Protein AF-A0A7S0N7V3-F1 (afdb_monomer)

Sequence (162 aa):
MQAIARANVAKPAMKAVSLSSRTPSASRFGKVGAKAIAPRSVRMAQTIVAEGTCMQFVKGVDEEVVPEVKLTRSRTGSTGTATFIFKNPAVFDATGEFGEITGLYLVDEEGELSTVDVQAKFLNGKPDRIEARYVMKSTYEWERFMRYMERYAEDNGLGFQS

Solvent-accessible surface area (backbone atoms only — not comparable to full-atom values): 10690 Å² total; per-residue (Å²): 137,90,88,86,83,84,88,88,82,83,91,86,86,88,84,90,89,81,91,84,88,83,88,84,86,90,81,85,89,83,93,77,86,81,84,78,81,71,79,79,75,74,77,70,81,68,77,76,73,59,96,54,61,45,42,22,47,34,94,95,45,76,53,85,60,80,54,52,76,47,81,46,65,44,94,84,64,56,36,37,38,41,36,38,39,27,69,66,42,67,62,72,81,35,49,87,80,71,46,73,80,68,27,45,37,39,38,42,90,92,46,76,51,75,31,64,54,59,45,81,41,65,57,96,89,36,87,42,32,38,40,35,47,43,78,29,73,43,68,66,52,45,54,55,49,49,56,50,51,52,53,38,28,61,78,68,65,67,60,83,84,128

Organism: NCBI:txid1411642

Secondary structure (DSSP, 8-state):
--------------------------------------------------SS-EEESBTTB---SPPEEEEEE-TTSS-EEEEEEEES-THHHHTTTT-----EEEEETTEEEEE--EEEEEETTEEEEEEEEEEE-SHHHHHHHHHHHHHHHHHTT-SPP-

Nearest PDB structures (foldseek):
  3zpn-assembly2_D  TM=9.381E-01  e=1.630E-13  Thermosynechococcus vestitus
  7nhp-assembly1_2  TM=9.004E-01  e=2.312E-13  Thermosynechococcus vestitus BP-1
  2kvo-assembly1_A  TM=8.453E-01  e=3.690E-11  Synechocystis sp. PCC 6803
  4u43-assembly1_B  TM=3.631E-01  e=1.690E+00  Homo sapiens
  3k8h-assembly1_A  TM=2.499E-01  e=5.748E+00  Treponema pallidum

Structure (mmCIF, N/CA/C/O backbone):
data_AF-A0A7S0N7V3-F1
#
_entry.id   AF-A0A7S0N7V3-F1
#
loop_
_atom_site.group_PDB
_atom_site.id
_atom_site.type_symbol
_atom_site.label_atom_id
_atom_site.label_alt_id
_atom_site.label_comp_id
_atom_site.label_asym_id
_atom_site.label_entity_id
_atom_site.label_seq_id
_atom_site.pdbx_PDB_ins_code
_atom_site.Cartn_x
_atom_site.Cartn_y
_atom_site.Cartn_z
_atom_site.occupancy
_atom_site.B_iso_or_equiv
_atom_site.auth_seq_id
_atom_site.auth_comp_id
_atom_site.auth_asym_id
_atom_site.auth_atom_id
_atom_site.pdbx_PDB_model_num
ATOM 1 N N . MET A 1 1 ? 40.703 -43.157 -21.838 1.00 49.19 1 MET A N 1
ATOM 2 C CA . MET A 1 1 ? 39.958 -44.369 -22.238 1.00 49.19 1 MET A CA 1
ATOM 3 C C . MET A 1 1 ? 38.771 -43.922 -23.073 1.00 49.19 1 MET A C 1
ATOM 5 O O . MET A 1 1 ? 38.023 -43.066 -22.625 1.00 49.19 1 MET A O 1
ATOM 9 N N . GLN A 1 2 ? 38.713 -44.389 -24.320 1.00 41.59 2 GLN A N 1
ATOM 10 C CA . GLN A 1 2 ? 37.708 -44.047 -25.331 1.00 41.59 2 GLN A CA 1
ATOM 11 C C . GLN A 1 2 ? 36.375 -44.758 -25.058 1.00 41.59 2 GLN A C 1
ATOM 13 O O . GLN A 1 2 ? 36.387 -45.920 -24.666 1.00 41.59 2 GLN A O 1
ATOM 18 N N . ALA A 1 3 ? 35.254 -44.116 -25.393 1.00 46.72 3 ALA A N 1
ATOM 19 C CA . ALA A 1 3 ? 34.059 -44.810 -25.868 1.00 46.72 3 ALA A CA 1
ATOM 20 C C . ALA A 1 3 ? 33.319 -43.915 -26.875 1.00 46.72 3 ALA A C 1
ATOM 22 O O . ALA A 1 3 ? 32.875 -42.815 -26.557 1.00 46.72 3 ALA A O 1
ATOM 23 N N . ILE A 1 4 ? 33.264 -44.403 -28.112 1.00 47.00 4 ILE A N 1
ATOM 24 C CA . ILE A 1 4 ? 32.660 -43.812 -29.305 1.00 47.00 4 ILE A CA 1
ATOM 25 C C . ILE A 1 4 ? 31.460 -44.706 -29.650 1.00 47.00 4 ILE A C 1
ATOM 27 O O . ILE A 1 4 ? 31.638 -45.916 -29.771 1.00 47.00 4 ILE A O 1
ATOM 31 N N . ALA A 1 5 ? 30.268 -44.145 -29.859 1.00 50.19 5 ALA A N 1
ATOM 32 C CA . ALA A 1 5 ? 29.133 -44.828 -30.497 1.00 50.19 5 ALA A CA 1
ATOM 33 C C . ALA A 1 5 ? 28.327 -43.773 -31.281 1.00 50.19 5 ALA A C 1
ATOM 35 O O . ALA A 1 5 ? 27.733 -42.882 -30.689 1.00 50.19 5 ALA A O 1
ATOM 36 N N . ARG A 1 6 ? 28.598 -43.587 -32.579 1.00 45.84 6 ARG A N 1
ATOM 37 C CA . ARG A 1 6 ? 27.999 -44.242 -33.766 1.00 45.8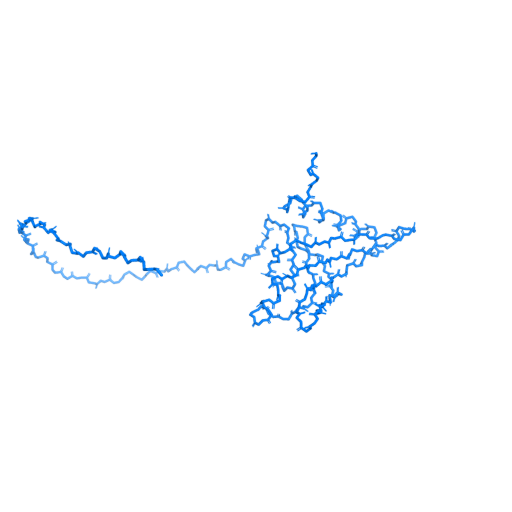4 6 ARG A CA 1
ATOM 38 C C . ARG A 1 6 ? 26.516 -43.910 -34.031 1.00 45.84 6 ARG A C 1
ATOM 40 O O . ARG A 1 6 ? 25.612 -44.502 -33.464 1.00 45.84 6 ARG A O 1
ATOM 47 N N . ALA A 1 7 ? 26.376 -42.958 -34.959 1.00 44.22 7 ALA A N 1
ATOM 48 C CA . ALA A 1 7 ? 25.401 -42.740 -36.035 1.00 44.22 7 ALA A CA 1
ATOM 49 C C . ALA A 1 7 ? 24.225 -43.716 -36.244 1.00 44.22 7 ALA A C 1
ATOM 51 O O . ALA A 1 7 ? 24.400 -44.931 -36.240 1.00 44.22 7 ALA A O 1
ATOM 52 N N . ASN A 1 8 ? 23.090 -43.145 -36.673 1.00 49.31 8 ASN A N 1
ATOM 53 C CA . ASN A 1 8 ? 22.146 -43.806 -37.574 1.00 49.31 8 ASN A CA 1
ATOM 54 C C . ASN A 1 8 ? 21.628 -42.815 -38.638 1.00 49.31 8 ASN A C 1
ATOM 56 O O . ASN A 1 8 ? 21.283 -41.678 -38.320 1.00 49.31 8 ASN A O 1
ATOM 60 N N . VAL A 1 9 ? 21.617 -43.245 -39.904 1.00 47.59 9 VAL A N 1
ATOM 61 C CA . VAL A 1 9 ? 21.290 -42.473 -41.119 1.00 47.59 9 VAL A CA 1
ATOM 62 C C . VAL A 1 9 ? 20.303 -43.267 -41.995 1.00 47.59 9 VAL A C 1
ATOM 64 O O . VAL A 1 9 ? 20.500 -44.461 -42.175 1.00 47.59 9 VAL A O 1
ATOM 67 N N . ALA A 1 10 ? 19.344 -42.531 -42.596 1.00 40.97 10 ALA A N 1
ATOM 68 C CA . ALA A 1 10 ? 18.543 -42.779 -43.827 1.00 40.97 10 ALA A CA 1
ATOM 69 C C . ALA A 1 10 ? 17.433 -43.870 -43.808 1.00 40.97 10 ALA A C 1
ATOM 71 O O . ALA A 1 10 ? 17.710 -45.022 -43.515 1.00 40.97 10 ALA A O 1
ATOM 72 N N . LYS A 1 11 ? 16.131 -43.523 -43.985 1.00 36.53 11 LYS A N 1
ATOM 73 C CA . LYS A 1 11 ? 15.308 -43.236 -45.219 1.00 36.53 11 LYS A CA 1
ATOM 74 C C . LYS A 1 11 ? 14.898 -44.510 -46.009 1.00 36.53 11 LYS A C 1
ATOM 76 O O . LYS A 1 11 ? 15.637 -45.480 -45.947 1.00 36.53 11 LYS A O 1
ATOM 81 N N . PRO A 1 12 ? 13.912 -44.479 -46.942 1.00 57.56 12 PRO A N 1
ATOM 82 C CA . PRO A 1 12 ? 12.592 -43.808 -47.017 1.00 57.56 12 PRO A CA 1
ATOM 83 C C . PRO A 1 12 ? 11.475 -44.775 -47.537 1.00 57.56 12 PRO A C 1
ATOM 85 O O . PRO A 1 12 ? 11.778 -45.900 -47.908 1.00 57.56 12 PRO A O 1
ATOM 88 N N . ALA A 1 13 ? 10.210 -44.337 -47.682 1.00 49.03 13 ALA A N 1
ATOM 89 C CA . ALA A 1 13 ? 9.321 -44.809 -48.769 1.00 49.03 13 ALA A CA 1
ATOM 90 C C . ALA A 1 13 ? 8.042 -43.964 -48.904 1.00 49.03 13 ALA A C 1
ATOM 92 O O . ALA A 1 13 ? 7.273 -43.797 -47.963 1.00 49.03 13 ALA A O 1
ATOM 93 N N . MET A 1 14 ? 7.824 -43.474 -50.123 1.00 41.94 14 MET A N 1
ATOM 94 C CA . MET A 1 14 ? 6.601 -42.846 -50.618 1.00 41.94 14 MET A CA 1
ATOM 95 C C . MET A 1 14 ? 5.652 -43.927 -51.160 1.00 41.94 14 MET A C 1
ATOM 97 O O . MET A 1 14 ? 6.117 -44.923 -51.715 1.00 41.94 14 MET A O 1
ATOM 101 N N . LYS A 1 15 ? 4.336 -43.691 -51.118 1.00 48.47 15 LYS A N 1
ATOM 102 C CA . LYS A 1 15 ? 3.387 -44.303 -52.061 1.00 48.47 15 LYS A CA 1
ATOM 103 C C . LYS A 1 15 ? 2.389 -43.259 -52.557 1.00 48.47 15 LYS A C 1
ATOM 105 O O . LYS A 1 15 ? 1.758 -42.563 -51.771 1.00 48.47 15 LYS A O 1
ATOM 110 N N . ALA A 1 16 ? 2.303 -43.180 -53.881 1.00 45.62 16 ALA A N 1
ATOM 111 C CA . ALA A 1 16 ? 1.315 -42.456 -54.668 1.00 45.62 16 ALA A CA 1
ATOM 112 C C . ALA A 1 16 ? 0.056 -43.312 -54.897 1.00 45.62 16 ALA A C 1
ATOM 114 O O . ALA A 1 16 ? 0.142 -44.530 -54.759 1.00 45.62 16 ALA A O 1
ATOM 115 N N . VAL A 1 17 ? -1.051 -42.661 -55.286 1.00 45.44 17 VAL A N 1
ATOM 116 C CA . VAL A 1 17 ? -2.254 -43.130 -56.035 1.00 45.44 17 VAL A CA 1
ATOM 117 C C . VAL A 1 17 ? -3.342 -42.058 -55.804 1.00 45.44 17 VAL A C 1
ATOM 119 O O . VAL A 1 17 ? -3.462 -41.581 -54.685 1.00 45.44 17 VAL A O 1
ATOM 122 N N . SER A 1 18 ? -4.178 -41.587 -56.732 1.00 44.56 18 SER A N 1
ATOM 123 C CA . SER A 1 18 ? -4.282 -41.648 -58.195 1.00 44.56 18 SER A CA 1
ATOM 124 C C . SER A 1 18 ? -5.204 -40.504 -58.653 1.00 44.56 18 SER A C 1
ATOM 126 O O . SER A 1 18 ? -6.084 -40.077 -57.907 1.00 44.56 18 SER A O 1
ATOM 128 N N . LEU A 1 19 ? -5.039 -40.058 -59.901 1.00 44.22 19 LEU A N 1
ATOM 129 C CA . LEU A 1 19 ? -5.922 -39.121 -60.603 1.00 44.22 19 LEU A CA 1
ATOM 130 C C . LEU A 1 19 ? -7.364 -39.638 -60.723 1.00 44.22 19 LEU A C 1
ATOM 132 O O . LEU A 1 19 ? -7.573 -40.825 -60.960 1.00 44.22 19 LEU A O 1
ATOM 136 N N . SER A 1 20 ? -8.329 -38.715 -60.757 1.00 50.44 20 SER A N 1
ATOM 137 C CA . SER A 1 20 ? -9.446 -38.750 -61.714 1.00 50.44 20 SER A CA 1
ATOM 138 C C . SER A 1 20 ? -10.037 -37.353 -61.907 1.00 50.44 20 SER A C 1
ATOM 140 O O . SER A 1 20 ? -10.257 -36.602 -60.963 1.00 50.44 20 SER A O 1
ATOM 142 N N . SER A 1 21 ? -10.229 -37.014 -63.174 1.00 42.75 21 SER A N 1
ATOM 143 C CA . SER A 1 21 ? -10.669 -35.745 -63.742 1.00 42.75 21 SER A CA 1
ATOM 144 C C . SER A 1 21 ? -12.194 -35.588 -63.754 1.00 42.75 21 SER A C 1
ATOM 146 O O . SER A 1 21 ? -12.907 -36.580 -63.891 1.00 42.75 21 SER A O 1
ATOM 148 N N . ARG A 1 22 ? -12.680 -34.335 -63.724 1.00 44.97 22 ARG A N 1
ATOM 149 C CA . ARG A 1 22 ? -13.714 -33.788 -64.639 1.00 44.97 22 ARG A CA 1
ATOM 150 C C . ARG A 1 22 ? -14.089 -32.340 -64.290 1.00 44.97 22 ARG A C 1
ATOM 152 O O . ARG A 1 22 ? -14.478 -32.031 -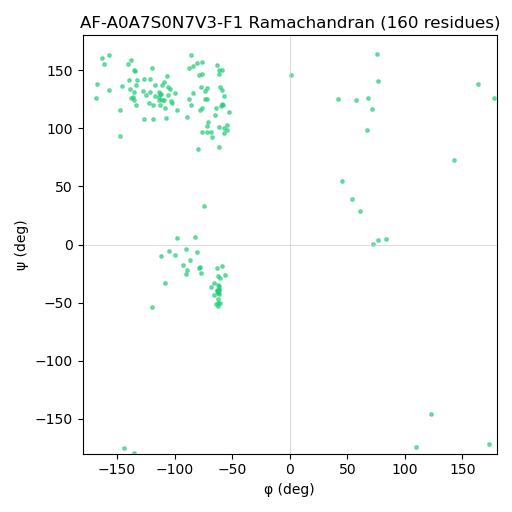63.173 1.00 44.97 22 ARG A O 1
ATOM 159 N N . THR A 1 23 ? -13.986 -31.483 -65.301 1.00 43.22 23 THR A N 1
ATOM 160 C CA . THR A 1 23 ? -14.636 -30.170 -65.464 1.00 43.22 23 THR A CA 1
ATOM 161 C C . THR A 1 23 ? -16.116 -30.346 -65.858 1.00 43.22 23 THR A C 1
ATOM 163 O O . THR A 1 23 ? -16.478 -31.415 -66.358 1.00 43.22 23 THR A O 1
ATOM 166 N N . PRO A 1 24 ? -16.992 -29.350 -65.603 1.00 52.72 24 PRO A N 1
ATOM 167 C CA . PRO A 1 24 ? -17.310 -28.272 -66.574 1.00 52.72 24 PRO A CA 1
ATOM 168 C C . PRO A 1 24 ? -17.449 -26.884 -65.887 1.00 52.72 24 PRO A C 1
ATOM 170 O O . PRO A 1 24 ? -17.769 -26.806 -64.711 1.00 52.72 24 PRO A O 1
ATOM 173 N N . SER A 1 25 ? -16.994 -25.755 -66.446 1.00 42.56 25 SER A N 1
ATOM 174 C CA . SER A 1 25 ? -17.503 -24.915 -67.556 1.00 42.56 25 SER A CA 1
ATOM 175 C C . SER A 1 25 ? -18.825 -24.149 -67.307 1.00 42.56 25 SER A C 1
ATOM 177 O O . SER A 1 25 ? -19.854 -24.763 -67.055 1.00 42.56 25 SER A O 1
ATOM 179 N N . ALA A 1 26 ? -18.748 -22.821 -67.544 1.00 44.16 26 ALA A N 1
ATOM 180 C CA . ALA A 1 26 ? -19.778 -21.755 -67.610 1.00 44.16 26 ALA A CA 1
ATOM 181 C C . ALA A 1 26 ? -20.342 -21.254 -66.249 1.00 44.16 26 ALA A C 1
ATOM 183 O O . ALA A 1 26 ? -20.540 -22.043 -65.346 1.00 44.16 26 ALA A O 1
ATOM 184 N N . SER A 1 27 ? -20.630 -19.970 -65.969 1.00 41.09 27 SER A N 1
ATOM 185 C CA . SER A 1 27 ? -20.989 -18.809 -66.796 1.00 41.09 27 SER A CA 1
ATOM 186 C C . SER A 1 27 ? -20.916 -17.487 -65.982 1.00 41.09 27 SER A C 1
ATOM 188 O O . SER A 1 27 ? -21.360 -17.441 -64.843 1.00 41.09 27 SER A O 1
ATOM 190 N N . ARG A 1 28 ? -20.376 -16.434 -66.615 1.00 44.69 28 ARG A N 1
ATOM 191 C CA . ARG A 1 28 ? -20.789 -15.004 -66.679 1.00 44.69 28 ARG A CA 1
ATOM 192 C C . ARG A 1 28 ? -21.290 -14.208 -65.447 1.00 44.69 28 ARG A C 1
ATOM 194 O O . ARG A 1 28 ? -22.352 -14.464 -64.909 1.00 44.69 28 ARG A O 1
ATOM 201 N N . PHE A 1 29 ? -20.590 -13.077 -65.258 1.00 41.94 29 PHE A N 1
ATOM 202 C CA . PHE A 1 29 ? -21.061 -11.692 -65.031 1.00 41.94 29 PHE A CA 1
ATOM 203 C C . PHE A 1 29 ? -21.987 -11.350 -63.847 1.00 41.94 29 PHE A C 1
ATOM 205 O O . PHE A 1 29 ? -23.134 -11.766 -63.787 1.00 41.94 29 PHE A O 1
ATOM 212 N N . GLY A 1 30 ? -21.526 -10.387 -63.031 1.00 40.78 30 GLY A N 1
ATOM 213 C CA . GLY A 1 30 ? -22.407 -9.486 -62.275 1.00 40.78 30 GLY A CA 1
ATOM 214 C C . GLY A 1 30 ? -21.924 -9.116 -60.872 1.00 40.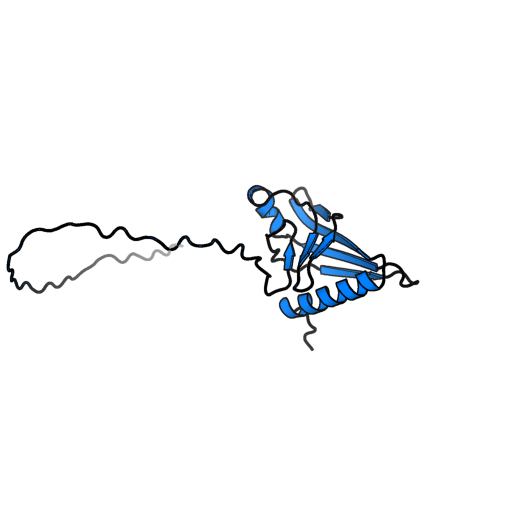78 30 GLY A C 1
ATOM 215 O O . GLY A 1 30 ? -22.505 -9.555 -59.890 1.00 40.78 30 GLY A O 1
ATOM 216 N N . LYS A 1 31 ? -20.886 -8.275 -60.755 1.00 52.22 31 LYS A N 1
ATOM 217 C CA . LYS A 1 31 ? -20.608 -7.520 -59.519 1.00 52.22 31 LYS A CA 1
ATOM 218 C C . LYS A 1 31 ? -21.565 -6.327 -59.457 1.00 52.22 31 LYS A C 1
ATOM 220 O O . LYS A 1 31 ? -21.418 -5.422 -60.272 1.00 52.22 31 LYS A O 1
ATOM 225 N N . VAL A 1 32 ? -22.464 -6.279 -58.474 1.00 48.62 32 VAL A N 1
ATOM 226 C CA . VAL A 1 32 ? -23.097 -5.026 -58.025 1.00 48.62 32 VAL A CA 1
ATOM 227 C C . VAL A 1 32 ? -23.148 -5.031 -56.497 1.00 48.62 32 VAL A C 1
ATOM 229 O O . VAL A 1 32 ? -23.559 -6.009 -55.880 1.00 48.62 32 VAL A O 1
ATOM 232 N N . GLY A 1 33 ? -22.600 -3.971 -55.903 1.00 45.50 33 GLY A N 1
ATOM 233 C CA . GLY A 1 33 ? -22.209 -3.901 -54.500 1.00 45.50 33 GLY A CA 1
ATOM 234 C C . GLY A 1 33 ? -23.363 -3.832 -53.504 1.00 45.50 33 GLY A C 1
ATOM 235 O O . GLY A 1 33 ? -24.256 -2.999 -53.617 1.00 45.50 33 GLY A O 1
ATOM 236 N N . ALA A 1 34 ? -23.254 -4.641 -52.452 1.00 46.97 34 ALA A N 1
ATOM 237 C CA . ALA A 1 34 ? -23.927 -4.401 -51.186 1.00 46.97 34 ALA A CA 1
ATOM 238 C C . ALA A 1 34 ? -23.007 -3.536 -50.311 1.00 46.97 34 ALA A C 1
ATOM 240 O O . ALA A 1 34 ? -21.954 -3.981 -49.852 1.00 46.97 34 ALA A O 1
ATOM 241 N N . LYS A 1 35 ? -23.384 -2.272 -50.104 1.00 52.75 35 LYS A N 1
ATOM 242 C CA . LYS A 1 35 ? -22.745 -1.383 -49.131 1.00 52.75 35 LYS A CA 1
ATOM 243 C C . LYS A 1 35 ? -23.153 -1.863 -47.736 1.00 52.75 35 LYS A C 1
ATOM 245 O O . LYS A 1 35 ? -24.243 -1.549 -47.269 1.00 52.75 35 LYS A O 1
ATOM 250 N N . ALA A 1 36 ? -22.300 -2.661 -47.099 1.00 47.16 36 ALA A N 1
ATOM 251 C CA . ALA A 1 36 ? -22.476 -3.055 -45.709 1.00 47.16 36 ALA A CA 1
ATOM 252 C C . ALA A 1 36 ? -22.367 -1.807 -44.818 1.00 47.16 36 ALA A C 1
ATOM 254 O O . ALA A 1 36 ? -21.303 -1.197 -44.703 1.00 47.16 36 ALA A O 1
ATOM 255 N N . I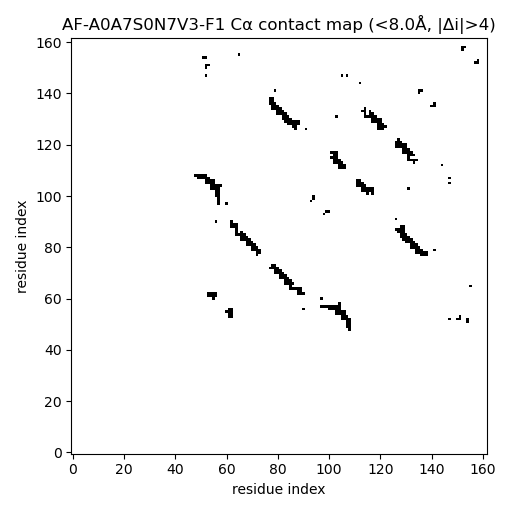LE A 1 37 ? -23.480 -1.408 -44.208 1.00 54.53 37 ILE A N 1
ATOM 256 C CA . ILE A 1 37 ? -23.475 -0.491 -43.070 1.00 54.53 37 ILE A CA 1
ATOM 257 C C . ILE A 1 37 ? -23.022 -1.342 -41.887 1.00 54.53 37 ILE A C 1
ATOM 259 O O . ILE A 1 37 ? -23.803 -2.105 -41.325 1.00 54.53 37 ILE A O 1
ATOM 263 N N . ALA A 1 38 ? -21.730 -1.280 -41.566 1.00 51.84 38 ALA A N 1
ATOM 264 C CA . ALA A 1 38 ? -21.218 -1.874 -40.342 1.00 51.84 38 ALA A CA 1
ATOM 265 C C . ALA A 1 38 ? -21.950 -1.232 -39.149 1.00 51.84 38 ALA A C 1
ATOM 267 O O . ALA A 1 38 ? -22.052 0.001 -39.114 1.00 51.84 38 ALA A O 1
ATOM 268 N N . PRO A 1 39 ? -22.450 -2.003 -38.165 1.00 47.94 39 PRO A N 1
ATOM 269 C CA . PRO A 1 39 ? -22.845 -1.399 -36.908 1.00 47.94 39 PRO A CA 1
ATOM 270 C C . PRO A 1 39 ? -21.602 -0.716 -36.342 1.00 47.94 39 PRO A C 1
ATOM 272 O O . PRO A 1 39 ? -20.552 -1.336 -36.162 1.00 47.94 39 PRO A O 1
ATOM 275 N N . ARG A 1 40 ? -21.711 0.599 -36.137 1.00 52.47 40 ARG A N 1
ATOM 276 C CA . ARG A 1 40 ? -20.714 1.405 -35.442 1.00 52.47 40 ARG A CA 1
ATOM 277 C C . ARG A 1 40 ? -20.574 0.768 -34.068 1.00 52.47 40 ARG A C 1
ATOM 279 O O . ARG A 1 40 ? -21.455 0.943 -33.234 1.00 52.47 40 ARG A O 1
ATOM 286 N N . SER A 1 41 ? -19.526 -0.038 -33.894 1.00 48.00 41 SER A N 1
ATOM 287 C CA . SER A 1 41 ? -19.173 -0.627 -32.611 1.00 48.00 41 SER A CA 1
ATOM 288 C C . SER A 1 41 ? -19.055 0.537 -31.644 1.00 48.00 41 SER A C 1
ATOM 290 O O . SER A 1 41 ? -18.127 1.347 -31.728 1.00 48.00 41 SER A O 1
ATOM 292 N N . VAL A 1 42 ? -20.081 0.700 -30.812 1.00 51.00 42 VAL A 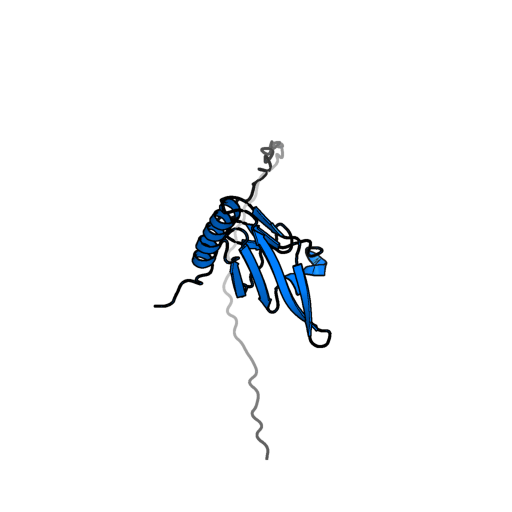N 1
ATOM 293 C CA . VAL A 1 42 ? -19.996 1.535 -29.631 1.00 51.00 42 VAL A CA 1
ATOM 294 C C . VAL A 1 42 ? -18.897 0.852 -28.843 1.00 51.00 42 VAL A C 1
ATOM 296 O O . VAL A 1 42 ? -19.116 -0.227 -28.298 1.00 51.00 42 VAL A O 1
ATOM 299 N N . ARG A 1 43 ? -17.682 1.415 -28.893 1.00 52.75 43 ARG A N 1
ATOM 300 C CA . ARG A 1 43 ? -16.617 1.046 -27.970 1.00 52.75 43 ARG A CA 1
ATOM 301 C C . ARG A 1 43 ? -17.202 1.309 -26.596 1.00 52.75 43 ARG A C 1
ATOM 303 O O . ARG A 1 43 ? -17.263 2.454 -26.157 1.00 52.75 43 ARG A O 1
ATOM 310 N N . MET A 1 44 ? -17.731 0.250 -25.995 1.00 43.91 44 MET A N 1
ATOM 311 C CA . MET A 1 44 ? -18.063 0.217 -24.592 1.00 43.91 44 MET A CA 1
ATOM 312 C C . MET A 1 44 ? -16.778 0.645 -23.904 1.00 43.91 44 MET A C 1
ATOM 314 O O . MET A 1 44 ? -15.753 -0.023 -24.036 1.00 43.91 44 MET A O 1
ATOM 318 N N . ALA A 1 45 ? -16.811 1.806 -23.255 1.00 49.03 45 ALA A N 1
ATOM 319 C CA . ALA A 1 45 ? -15.885 2.085 -22.181 1.00 49.03 45 ALA A CA 1
ATOM 320 C C . ALA A 1 45 ? -16.196 1.023 -21.124 1.00 49.03 45 ALA A C 1
ATOM 322 O O . ALA A 1 45 ? -17.062 1.208 -20.274 1.00 49.03 45 ALA A O 1
ATOM 323 N N . GLN A 1 46 ? -15.605 -0.158 -21.287 1.00 37.56 46 GLN A N 1
ATOM 324 C CA . GLN A 1 46 ? -15.613 -1.173 -20.260 1.00 37.56 46 GLN A CA 1
ATOM 325 C C . GLN A 1 46 ? -14.745 -0.589 -19.160 1.00 37.56 46 GLN A C 1
ATOM 327 O O . GLN A 1 46 ? -13.520 -0.626 -19.229 1.00 37.56 46 GLN A O 1
ATOM 332 N N . THR A 1 47 ? -15.400 0.016 -18.173 1.00 41.47 47 THR A N 1
ATOM 333 C CA . THR A 1 47 ? -14.882 0.001 -16.815 1.00 41.47 47 THR A CA 1
ATOM 334 C C . THR A 1 47 ? -14.674 -1.471 -16.503 1.00 41.47 47 THR A C 1
ATOM 336 O O . THR A 1 47 ? -15.634 -2.203 -16.270 1.00 41.47 47 THR A O 1
ATOM 339 N N . ILE A 1 48 ? -13.433 -1.923 -16.646 1.00 49.88 48 ILE A N 1
ATOM 340 C CA . ILE A 1 48 ? -13.008 -3.238 -16.203 1.00 49.88 48 ILE A CA 1
ATOM 341 C C . ILE A 1 48 ? -13.102 -3.142 -14.683 1.00 49.88 48 ILE A C 1
ATOM 343 O O . ILE A 1 48 ? -12.213 -2.600 -14.034 1.00 49.88 48 ILE A O 1
ATOM 347 N N . VAL A 1 49 ? -14.245 -3.523 -14.120 1.00 42.25 49 VAL A N 1
ATOM 348 C CA . VAL A 1 49 ? -14.283 -3.883 -12.709 1.00 42.25 49 VAL A CA 1
ATOM 349 C C . VAL A 1 49 ? -13.540 -5.209 -12.650 1.00 42.25 49 VAL A C 1
ATOM 351 O O . VAL A 1 49 ? -13.999 -6.203 -13.207 1.00 42.25 49 VAL A O 1
ATOM 354 N N . ALA A 1 50 ? -12.311 -5.180 -12.139 1.00 44.50 50 ALA A N 1
ATOM 355 C CA . ALA A 1 50 ? -11.545 -6.392 -11.908 1.00 44.50 50 ALA A CA 1
ATOM 356 C C . ALA A 1 50 ? -12.368 -7.276 -10.959 1.00 44.50 50 ALA A C 1
ATOM 358 O O . ALA A 1 50 ? -12.710 -6.841 -9.862 1.00 44.50 50 ALA A O 1
ATOM 359 N N . GLU A 1 51 ? -12.733 -8.487 -11.386 1.00 57.44 51 GLU A N 1
ATOM 360 C CA . GLU A 1 51 ? -13.443 -9.477 -10.554 1.00 57.44 51 GLU A CA 1
ATOM 361 C C . GLU A 1 51 ? -12.508 -10.135 -9.517 1.00 57.44 51 GLU A C 1
ATOM 363 O O . GLU A 1 51 ? -12.653 -11.306 -9.185 1.00 57.44 51 GLU A O 1
ATOM 368 N N . GLY A 1 52 ? -11.521 -9.400 -9.011 1.00 78.12 52 GLY A N 1
ATOM 369 C CA . GLY A 1 52 ? -10.540 -9.900 -8.059 1.00 78.12 52 GLY A CA 1
ATOM 370 C C . GLY A 1 52 ? -9.823 -8.759 -7.357 1.00 78.12 52 GLY A C 1
ATOM 371 O O . GLY A 1 52 ? -9.826 -7.615 -7.822 1.00 78.12 52 GLY A O 1
ATOM 372 N N . THR A 1 53 ? -9.226 -9.069 -6.214 1.00 92.06 53 THR A N 1
ATOM 373 C CA . THR A 1 53 ? -8.390 -8.123 -5.480 1.00 92.06 53 THR A CA 1
ATOM 374 C C . THR A 1 53 ? -6.966 -8.117 -6.026 1.00 92.06 53 THR A C 1
ATOM 376 O O . THR A 1 53 ? -6.332 -9.160 -6.188 1.00 92.06 53 THR A O 1
ATOM 379 N N . CYS A 1 54 ? -6.431 -6.930 -6.300 1.00 93.94 54 CYS A N 1
ATOM 380 C CA . CYS A 1 54 ? -5.071 -6.794 -6.806 1.00 93.94 54 CYS A CA 1
ATOM 381 C C . CYS A 1 54 ? -4.338 -5.603 -6.192 1.00 93.94 54 CYS A C 1
ATOM 383 O O . CYS A 1 54 ? -4.927 -4.624 -5.725 1.00 93.94 54 CYS A O 1
ATOM 385 N N . MET A 1 55 ? -3.012 -5.704 -6.195 1.00 95.25 55 MET A N 1
ATOM 386 C CA . MET A 1 55 ? -2.116 -4.615 -5.834 1.00 95.25 55 MET A CA 1
ATOM 387 C C . MET A 1 55 ? -1.415 -4.126 -7.092 1.00 95.25 55 MET A C 1
ATOM 389 O O . MET A 1 55 ? -1.024 -4.931 -7.927 1.00 95.25 55 MET A O 1
ATOM 393 N N . GLN A 1 56 ? -1.249 -2.816 -7.232 1.00 94.44 56 GLN A N 1
ATOM 394 C CA . GLN A 1 56 ? -0.657 -2.209 -8.420 1.00 94.44 56 GLN A CA 1
ATOM 395 C C . GLN A 1 56 ? 0.357 -1.144 -8.010 1.00 94.44 56 GLN A C 1
ATOM 397 O O . GLN A 1 56 ? 0.052 -0.263 -7.204 1.00 94.44 56 GLN A O 1
ATOM 402 N N . PHE A 1 57 ? 1.553 -1.182 -8.595 1.00 93.25 57 PHE A N 1
ATOM 403 C CA . PHE A 1 57 ? 2.529 -0.087 -8.490 1.00 93.25 57 PHE A CA 1
ATOM 404 C C . PHE A 1 57 ? 2.370 0.953 -9.603 1.00 93.25 57 PHE A C 1
ATOM 406 O O . PHE A 1 57 ? 2.717 2.125 -9.446 1.00 93.25 57 PHE A O 1
ATOM 413 N N . VAL A 1 58 ? 1.809 0.510 -10.726 1.00 89.88 58 VAL A N 1
ATOM 414 C CA . VAL A 1 58 ? 1.436 1.313 -11.885 1.00 89.88 58 VAL A CA 1
ATOM 415 C C . VAL A 1 58 ? -0.038 1.038 -12.149 1.00 89.88 58 VAL A C 1
ATOM 417 O O . VAL A 1 58 ? -0.440 -0.117 -12.248 1.00 89.88 58 VAL A O 1
ATOM 420 N N . LYS A 1 59 ? -0.858 2.086 -12.270 1.00 88.19 59 LYS A N 1
ATOM 421 C CA . LYS A 1 59 ? -2.304 1.914 -12.469 1.00 88.19 59 LYS A CA 1
ATOM 422 C C . LYS A 1 59 ? -2.608 1.073 -13.710 1.00 88.19 59 LYS A C 1
ATOM 424 O O . LYS A 1 59 ? -2.162 1.402 -14.807 1.00 88.19 59 LYS A O 1
ATOM 429 N N . GLY A 1 60 ? -3.427 0.042 -13.526 1.00 87.88 60 GLY A N 1
ATOM 430 C CA . GLY A 1 60 ? -3.821 -0.897 -14.575 1.00 87.88 60 GLY A CA 1
ATOM 431 C C . GLY A 1 60 ? -2.827 -2.034 -14.825 1.00 87.88 60 GLY A C 1
ATOM 432 O O . GLY A 1 60 ? -3.051 -2.804 -15.756 1.00 87.88 60 GLY A O 1
ATOM 433 N N . VAL A 1 61 ? -1.757 -2.142 -14.030 1.00 89.38 61 VAL A N 1
ATOM 434 C CA . VAL A 1 61 ? -0.802 -3.258 -14.075 1.00 89.38 61 VAL A CA 1
ATOM 435 C C . VAL A 1 61 ? -0.818 -3.970 -12.731 1.00 89.38 61 VAL A C 1
ATOM 437 O O . VAL A 1 61 ? -0.339 -3.431 -11.730 1.00 89.38 61 VAL A O 1
ATOM 440 N N . ASP A 1 62 ? -1.386 -5.172 -12.726 1.00 91.75 62 ASP A N 1
ATOM 441 C CA . ASP A 1 62 ? -1.491 -6.007 -11.533 1.00 91.75 62 ASP A CA 1
ATOM 442 C C . ASP A 1 62 ? -0.129 -6.601 -11.169 1.00 91.75 62 ASP A C 1
ATOM 444 O O . ASP A 1 62 ? 0.589 -7.136 -12.013 1.00 91.75 62 ASP A O 1
ATOM 448 N N . GLU A 1 63 ? 0.230 -6.494 -9.894 1.00 91.25 63 GLU A N 1
ATOM 449 C CA . GLU A 1 63 ? 1.432 -7.097 -9.337 1.00 91.25 63 GLU A CA 1
ATOM 450 C C . GLU A 1 63 ? 1.140 -8.548 -8.934 1.00 91.25 63 GLU A C 1
ATOM 452 O O . GLU A 1 63 ? 0.294 -8.812 -8.079 1.00 91.25 63 GLU A O 1
ATOM 457 N N . GLU A 1 64 ? 1.874 -9.489 -9.532 1.00 89.75 64 GLU A N 1
ATOM 458 C CA . GLU A 1 64 ? 1.729 -10.927 -9.260 1.00 89.75 64 GLU A CA 1
ATOM 459 C C . GLU A 1 64 ? 2.386 -11.352 -7.937 1.00 89.75 64 GLU A C 1
ATOM 461 O O . GLU A 1 64 ? 2.025 -12.370 -7.342 1.00 89.75 64 GLU A O 1
ATOM 466 N N . VAL A 1 65 ? 3.384 -10.597 -7.467 1.00 91.44 65 VAL A N 1
ATOM 467 C CA . VAL A 1 65 ? 4.121 -10.938 -6.250 1.00 91.44 65 VAL A CA 1
ATOM 468 C C . VAL A 1 65 ? 3.287 -10.608 -5.019 1.00 91.44 65 VAL A C 1
ATOM 470 O O . VAL A 1 65 ? 3.019 -9.449 -4.710 1.00 91.44 65 VAL A O 1
ATOM 473 N N . VAL A 1 66 ? 2.965 -11.642 -4.245 1.00 92.25 66 VAL A N 1
ATOM 474 C CA . VAL A 1 66 ? 2.295 -11.488 -2.954 1.00 92.25 66 VAL A CA 1
ATOM 475 C C . VAL A 1 66 ? 3.265 -10.908 -1.909 1.00 92.25 66 VAL A C 1
ATOM 477 O O . VAL A 1 66 ? 4.336 -11.485 -1.678 1.00 92.25 66 VAL A O 1
ATOM 480 N N . PRO A 1 67 ? 2.927 -9.792 -1.236 1.00 94.88 67 PRO A N 1
ATOM 481 C CA . PRO A 1 67 ? 3.811 -9.169 -0.259 1.00 94.88 67 PRO A CA 1
ATOM 482 C C . PRO A 1 67 ? 3.767 -9.845 1.114 1.00 94.88 67 PRO A C 1
ATOM 484 O O . PRO A 1 67 ? 2.754 -10.385 1.556 1.00 94.88 67 PRO A O 1
ATOM 487 N N . GLU A 1 68 ? 4.849 -9.681 1.873 1.00 93.88 68 GLU A N 1
ATOM 488 C CA . GLU A 1 68 ? 4.799 -9.807 3.329 1.00 93.88 68 GLU A CA 1
ATOM 489 C C . GLU A 1 68 ? 4.104 -8.565 3.907 1.00 93.88 68 GLU A C 1
ATOM 491 O O . GLU A 1 68 ? 4.528 -7.433 3.655 1.00 93.88 68 GLU A O 1
ATOM 496 N N . VAL A 1 69 ? 3.048 -8.770 4.699 1.00 94.19 69 VAL A N 1
ATOM 497 C CA . VAL A 1 69 ? 2.260 -7.682 5.293 1.00 94.19 69 VAL A CA 1
ATOM 498 C C . VAL A 1 69 ? 2.501 -7.612 6.795 1.00 94.19 69 VAL A C 1
ATOM 500 O O . VAL A 1 69 ? 2.286 -8.575 7.529 1.00 94.19 69 VAL A O 1
ATOM 503 N N . LYS A 1 70 ? 2.926 -6.441 7.273 1.00 95.31 70 LYS A N 1
ATOM 504 C CA . LYS A 1 70 ? 3.079 -6.136 8.699 1.00 95.31 70 LYS A CA 1
ATOM 505 C C . LYS A 1 70 ? 2.075 -5.086 9.110 1.00 95.31 70 LYS A C 1
ATOM 507 O O . LYS A 1 70 ? 2.121 -3.960 8.622 1.00 95.31 70 LYS A O 1
ATOM 512 N N . LEU A 1 71 ? 1.220 -5.437 10.058 1.00 94.50 71 LEU A N 1
ATOM 513 C CA . LEU A 1 71 ? 0.223 -4.530 10.598 1.00 94.50 71 LEU A CA 1
ATOM 514 C C . LEU A 1 71 ? 0.636 -4.066 11.994 1.00 94.50 71 LEU A C 1
ATOM 516 O O . LEU A 1 71 ? 0.947 -4.865 12.874 1.00 94.50 71 LEU A O 1
ATOM 520 N N . THR A 1 72 ? 0.629 -2.755 12.201 1.00 93.44 72 THR A N 1
ATOM 521 C CA . THR A 1 72 ? 0.882 -2.132 13.501 1.00 93.44 72 THR A CA 1
ATOM 522 C C . THR A 1 72 ? -0.265 -1.194 13.838 1.00 93.44 72 THR A C 1
ATOM 524 O O . THR A 1 72 ? -0.811 -0.524 12.963 1.00 93.44 72 THR A O 1
ATOM 527 N N . ARG A 1 73 ? -0.649 -1.139 15.113 1.00 88.88 73 ARG A N 1
ATOM 528 C CA . ARG A 1 73 ? -1.702 -0.245 15.598 1.00 88.88 73 ARG A CA 1
ATOM 529 C C . ARG A 1 73 ? -1.232 0.454 16.862 1.00 88.88 73 ARG A C 1
ATOM 531 O O . ARG A 1 73 ? -0.611 -0.170 17.723 1.00 88.88 73 ARG A O 1
ATOM 538 N N . SER A 1 74 ? -1.506 1.752 16.969 1.00 87.44 74 SER A N 1
ATOM 539 C CA . SER A 1 74 ? -1.196 2.512 18.176 1.00 87.44 74 SER A CA 1
ATOM 540 C C . SER A 1 74 ? -1.957 1.940 19.373 1.00 87.44 74 SER A C 1
ATOM 542 O O . SER A 1 74 ? -3.067 1.424 19.239 1.00 87.44 74 SER A O 1
ATOM 544 N N . ARG A 1 75 ? -1.387 2.066 20.576 1.00 82.12 75 ARG A N 1
ATOM 545 C CA . ARG A 1 75 ? -2.022 1.567 21.808 1.00 82.12 75 ARG A CA 1
ATOM 546 C C . ARG A 1 75 ? -3.374 2.229 22.094 1.00 82.12 75 ARG A C 1
ATOM 548 O O . ARG A 1 75 ? -4.239 1.619 22.705 1.00 82.12 75 ARG A O 1
ATOM 555 N N . THR A 1 76 ? -3.551 3.470 21.645 1.00 80.75 76 THR A N 1
ATOM 556 C CA . THR A 1 76 ? -4.807 4.229 21.731 1.00 80.75 76 THR A CA 1
ATOM 557 C C . THR A 1 76 ? -5.810 3.849 20.639 1.00 80.75 76 THR A C 1
ATOM 559 O O . THR A 1 76 ? -6.928 4.350 20.645 1.00 80.75 76 THR A O 1
ATOM 562 N N . GLY A 1 77 ? -5.421 3.005 19.677 1.00 74.44 77 GLY A N 1
ATOM 563 C CA . GLY A 1 77 ? -6.266 2.542 18.577 1.00 74.44 77 GLY A CA 1
ATOM 564 C C . GLY A 1 77 ? -6.556 3.586 17.497 1.00 74.44 77 GLY A C 1
ATOM 565 O O . GLY A 1 77 ? -7.247 3.254 16.536 1.00 74.44 77 GLY A O 1
ATOM 566 N N . SER A 1 78 ? -6.022 4.803 17.648 1.00 79.25 78 SER A N 1
ATOM 567 C CA . SER A 1 78 ? -6.295 5.986 16.823 1.00 79.25 78 SER A CA 1
ATOM 568 C C . SER A 1 78 ? -5.582 5.994 15.474 1.00 79.25 78 SER A C 1
ATOM 570 O O . SER A 1 78 ? -5.947 6.760 14.589 1.00 79.25 78 SER A O 1
ATOM 572 N N . THR A 1 79 ? -4.521 5.205 15.318 1.00 90.12 79 THR A N 1
ATOM 573 C CA . THR A 1 79 ? -3.739 5.165 14.080 1.00 90.12 79 THR A CA 1
ATOM 574 C C . THR A 1 79 ? -3.240 3.751 13.849 1.00 90.12 79 THR A C 1
ATOM 576 O O . THR A 1 79 ? -2.775 3.085 14.779 1.00 90.12 79 THR A O 1
ATOM 579 N N . GLY A 1 80 ? -3.348 3.295 12.610 1.00 94.31 80 GLY A N 1
ATOM 580 C CA . GLY A 1 80 ? -2.808 2.032 12.140 1.00 94.31 80 GLY A CA 1
ATOM 581 C C . GLY A 1 80 ? -1.806 2.264 11.021 1.00 94.31 80 GLY A C 1
ATOM 582 O O . GLY A 1 80 ? -1.923 3.229 10.274 1.00 94.31 80 GLY A O 1
ATOM 583 N N . THR A 1 81 ? -0.845 1.364 10.882 1.00 96.75 81 THR A N 1
ATOM 584 C CA . THR A 1 81 ? 0.085 1.364 9.757 1.00 96.75 81 THR A CA 1
ATOM 585 C C . THR A 1 81 ? 0.225 -0.055 9.239 1.00 96.75 81 THR A C 1
ATOM 587 O O . THR A 1 81 ? 0.595 -0.954 10.000 1.00 96.75 81 THR A O 1
ATOM 590 N N . ALA A 1 82 ? -0.044 -0.235 7.951 1.00 97.25 82 ALA A N 1
ATOM 591 C CA . ALA A 1 82 ? 0.284 -1.441 7.212 1.00 97.25 82 ALA A CA 1
ATOM 592 C C . ALA A 1 82 ? 1.570 -1.203 6.414 1.00 97.25 82 ALA A C 1
ATOM 594 O O . ALA A 1 82 ? 1.703 -0.198 5.715 1.00 97.25 82 ALA A O 1
ATOM 595 N N . THR A 1 83 ? 2.519 -2.121 6.537 1.00 97.38 83 THR A N 1
ATOM 596 C CA . THR A 1 83 ? 3.752 -2.132 5.754 1.00 97.38 83 THR A CA 1
ATOM 597 C C . THR A 1 83 ? 3.731 -3.355 4.857 1.00 97.38 83 THR A C 1
ATOM 599 O O . THR A 1 83 ? 3.612 -4.475 5.353 1.00 97.38 83 THR A O 1
ATOM 602 N N . PHE A 1 84 ? 3.881 -3.132 3.560 1.00 97.06 84 PHE A N 1
ATOM 603 C CA . PHE A 1 84 ? 3.970 -4.164 2.539 1.00 97.06 84 PHE A CA 1
ATOM 604 C C . PHE A 1 84 ? 5.418 -4.310 2.098 1.00 97.06 84 PHE A C 1
ATOM 606 O O . PHE A 1 84 ? 6.090 -3.306 1.857 1.00 97.06 84 PHE A O 1
ATOM 613 N N . ILE A 1 85 ? 5.898 -5.544 2.002 1.00 95.62 85 ILE A N 1
ATOM 614 C CA . ILE A 1 85 ? 7.257 -5.853 1.565 1.00 95.62 85 ILE A CA 1
ATOM 615 C C . ILE A 1 85 ? 7.170 -6.846 0.412 1.00 95.62 85 ILE A C 1
ATOM 617 O O . ILE A 1 85 ? 6.884 -8.026 0.614 1.00 95.62 85 ILE A O 1
ATOM 621 N N . PHE A 1 86 ? 7.458 -6.365 -0.790 1.00 95.06 86 PHE A N 1
ATOM 622 C CA . PHE A 1 86 ? 7.495 -7.166 -2.005 1.00 95.06 86 PHE A CA 1
ATOM 623 C C . PHE A 1 86 ? 8.942 -7.536 -2.293 1.00 95.06 86 PHE A C 1
ATOM 625 O O . PHE A 1 86 ? 9.769 -6.654 -2.526 1.00 95.06 86 PHE A O 1
ATOM 632 N N . LYS A 1 87 ? 9.267 -8.827 -2.247 1.00 93.12 87 LYS A N 1
ATOM 633 C CA . LYS A 1 87 ? 10.609 -9.324 -2.577 1.00 93.12 87 LYS A CA 1
ATOM 634 C C . LYS A 1 87 ? 10.678 -9.579 -4.073 1.00 93.12 87 LYS A C 1
ATOM 636 O O . LYS A 1 87 ? 9.853 -10.331 -4.573 1.00 93.12 87 LYS A O 1
ATOM 641 N N . ASN A 1 88 ? 11.659 -8.986 -4.751 1.00 88.50 88 ASN A N 1
ATOM 642 C CA . ASN A 1 88 ? 11.818 -9.083 -6.205 1.00 88.50 88 ASN A CA 1
ATOM 643 C C . ASN A 1 88 ? 10.493 -8.887 -6.988 1.00 88.50 88 ASN A C 1
ATOM 645 O O . ASN A 1 88 ? 10.118 -9.783 -7.743 1.00 88.50 88 ASN A O 1
ATOM 649 N N . PRO A 1 89 ? 9.759 -7.772 -6.789 1.00 83.88 89 PRO A N 1
ATOM 650 C CA . PRO A 1 89 ? 8.510 -7.520 -7.501 1.00 83.88 89 PRO A CA 1
ATOM 651 C C . PRO A 1 89 ? 8.727 -7.426 -9.011 1.00 83.88 89 PRO A C 1
ATOM 653 O O . PRO A 1 89 ? 9.748 -6.899 -9.469 1.00 83.88 89 PRO A O 1
ATOM 656 N N . ALA A 1 90 ? 7.728 -7.876 -9.767 1.00 81.00 90 ALA A N 1
ATOM 657 C CA . ALA A 1 90 ? 7.723 -7.878 -11.226 1.00 81.00 90 ALA A CA 1
ATOM 658 C C . ALA A 1 90 ? 7.810 -6.454 -11.796 1.00 81.00 90 ALA A C 1
ATOM 660 O O . ALA A 1 90 ? 8.377 -6.247 -12.872 1.00 81.00 90 ALA A O 1
ATOM 661 N N . VAL A 1 91 ? 7.342 -5.447 -11.044 1.00 79.69 91 VAL A N 1
ATOM 662 C CA . VAL A 1 91 ? 7.449 -4.043 -11.460 1.00 79.69 91 VAL A CA 1
ATOM 663 C C . VAL A 1 91 ? 8.888 -3.599 -11.756 1.00 79.69 91 VAL A C 1
ATOM 665 O O . VAL A 1 91 ? 9.084 -2.697 -12.569 1.00 79.69 91 VAL A O 1
ATOM 668 N N . PHE A 1 92 ? 9.916 -4.220 -11.159 1.00 80.44 92 PHE A N 1
ATOM 669 C CA . PHE A 1 92 ? 11.304 -3.851 -11.459 1.00 80.44 92 PHE A CA 1
ATOM 670 C C . PHE A 1 92 ? 11.663 -4.065 -12.932 1.00 80.44 92 PHE A C 1
ATOM 672 O O . PHE A 1 92 ? 12.325 -3.204 -13.517 1.00 80.44 92 PHE A O 1
ATOM 679 N N . ASP A 1 93 ? 11.164 -5.139 -13.541 1.00 75.62 93 ASP A N 1
ATOM 680 C CA . ASP A 1 93 ? 11.396 -5.454 -14.954 1.00 75.62 93 ASP A CA 1
ATOM 681 C C . ASP A 1 93 ? 10.492 -4.619 -15.885 1.00 75.62 93 ASP A C 1
ATOM 683 O O . ASP A 1 93 ? 10.813 -4.398 -17.053 1.00 75.62 93 ASP A O 1
ATOM 687 N N . ALA A 1 94 ? 9.391 -4.088 -15.344 1.00 67.50 94 ALA A N 1
ATOM 688 C CA . ALA A 1 94 ? 8.356 -3.332 -16.046 1.00 67.50 94 ALA A CA 1
ATOM 689 C C . ALA A 1 94 ? 8.637 -1.817 -16.166 1.00 67.50 94 ALA A C 1
ATOM 691 O O . ALA A 1 94 ? 7.978 -1.129 -16.949 1.00 67.50 94 ALA A O 1
ATOM 692 N N . THR A 1 95 ? 9.608 -1.276 -15.418 1.00 62.03 95 THR A N 1
ATOM 693 C CA . THR A 1 95 ? 9.864 0.182 -15.305 1.00 62.03 95 THR A CA 1
ATOM 694 C C . THR A 1 95 ? 10.171 0.903 -16.628 1.00 62.03 95 THR A C 1
ATOM 696 O O . THR A 1 95 ? 10.028 2.122 -16.706 1.00 62.03 95 THR A O 1
ATOM 699 N N . GLY A 1 96 ? 10.549 0.183 -17.691 1.00 61.81 96 GLY A N 1
ATOM 700 C CA . GLY A 1 96 ? 10.731 0.748 -19.036 1.00 61.81 96 GLY A CA 1
ATOM 701 C C . GLY A 1 96 ? 9.480 0.742 -19.925 1.00 61.81 96 GLY A C 1
ATOM 702 O O . GLY A 1 96 ? 9.408 1.522 -20.873 1.00 61.81 96 GLY A O 1
ATOM 703 N N . GLU A 1 97 ? 8.506 -0.123 -19.638 1.00 63.22 97 GLU A N 1
ATOM 704 C CA . GLU A 1 97 ? 7.333 -0.377 -20.489 1.00 63.22 97 GLU A CA 1
ATOM 705 C C . GLU A 1 97 ? 6.041 0.196 -19.888 1.00 63.22 97 GLU A C 1
ATOM 707 O O . GLU A 1 97 ? 5.184 0.688 -20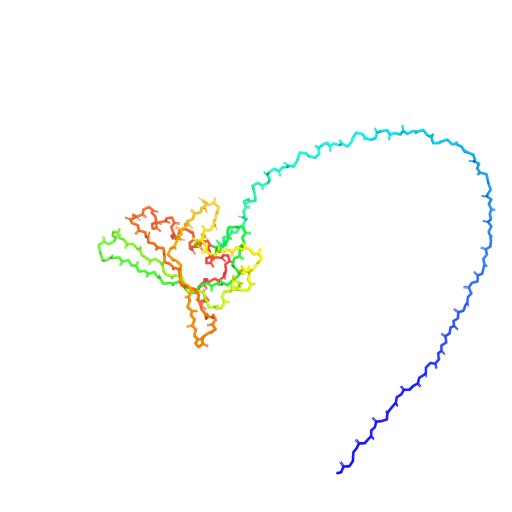.622 1.00 63.22 97 GLU A O 1
ATOM 712 N N . PHE A 1 98 ? 5.929 0.212 -18.557 1.00 61.12 98 PHE A N 1
ATOM 713 C CA . PHE A 1 98 ? 4.683 0.529 -17.855 1.00 61.12 98 PHE A CA 1
ATOM 714 C C . PHE A 1 98 ? 4.718 1.861 -17.083 1.00 61.12 98 PHE A C 1
ATOM 716 O O . PHE A 1 98 ? 3.672 2.375 -16.702 1.00 61.12 98 PHE A O 1
ATOM 723 N N . GLY A 1 99 ? 5.887 2.493 -16.939 1.00 68.50 99 GLY A N 1
ATOM 724 C CA . GLY A 1 99 ? 6.035 3.822 -16.334 1.00 68.50 99 GLY A CA 1
ATOM 725 C C . GLY A 1 99 ? 6.713 3.820 -14.962 1.00 68.50 99 GLY A C 1
ATOM 726 O O . GLY A 1 99 ? 7.240 2.809 -14.502 1.00 68.50 99 GLY A O 1
ATOM 727 N N . GLU A 1 100 ? 6.746 4.995 -14.330 1.00 78.62 100 GLU A N 1
ATOM 728 C CA . GLU A 1 100 ? 7.368 5.205 -13.018 1.00 78.62 100 GLU A CA 1
ATOM 729 C C . GLU A 1 100 ? 6.456 4.720 -11.882 1.00 78.62 100 GLU A C 1
ATOM 731 O O . GLU A 1 100 ? 5.233 4.840 -11.952 1.00 78.62 100 GLU A O 1
ATOM 736 N N . ILE A 1 101 ? 7.056 4.201 -10.809 1.00 85.00 101 ILE A N 1
ATOM 737 C CA . ILE A 1 101 ? 6.334 3.793 -9.601 1.00 85.00 101 ILE A CA 1
ATOM 738 C C . ILE A 1 101 ? 5.875 5.055 -8.864 1.00 85.00 101 ILE A C 1
ATOM 740 O O . ILE A 1 101 ? 6.664 5.712 -8.185 1.00 85.00 101 ILE A O 1
ATOM 744 N N . THR A 1 102 ? 4.593 5.398 -8.990 1.00 86.75 102 THR A N 1
ATOM 745 C CA . THR A 1 102 ? 4.010 6.601 -8.366 1.00 86.75 102 THR A CA 1
ATOM 746 C C . THR A 1 102 ? 3.405 6.339 -6.990 1.00 86.75 102 THR A C 1
ATOM 748 O O . THR A 1 102 ? 3.142 7.276 -6.236 1.00 86.75 102 THR A O 1
ATOM 751 N N . GLY A 1 103 ? 3.144 5.076 -6.663 1.00 94.19 103 GLY A N 1
ATOM 752 C CA . GLY A 1 103 ? 2.503 4.679 -5.421 1.00 94.19 103 GLY A CA 1
ATOM 753 C C . GLY A 1 103 ? 2.192 3.190 -5.394 1.00 94.19 103 GLY A C 1
ATOM 754 O O . GLY A 1 103 ? 2.615 2.441 -6.267 1.00 94.19 103 GLY A O 1
ATOM 755 N N . LEU A 1 104 ? 1.460 2.778 -4.368 1.00 96.81 104 LEU A N 1
ATOM 756 C CA . LEU A 1 104 ? 0.837 1.465 -4.272 1.00 96.81 104 LEU A CA 1
ATOM 757 C C . LEU A 1 104 ? -0.676 1.669 -4.234 1.00 96.81 104 LEU A C 1
ATOM 759 O O . LEU A 1 104 ? -1.170 2.431 -3.397 1.00 96.81 104 LEU A O 1
ATOM 763 N N . TYR A 1 105 ? -1.386 0.979 -5.118 1.00 97.12 105 TYR A N 1
ATOM 764 C CA . TYR A 1 105 ? -2.838 0.976 -5.235 1.00 97.12 105 TYR A CA 1
ATOM 765 C C . TYR A 1 105 ? -3.361 -0.416 -4.875 1.00 97.12 105 TYR A C 1
ATOM 767 O O . TYR A 1 105 ? -2.884 -1.414 -5.403 1.00 97.12 105 TYR A O 1
ATOM 775 N N . LEU A 1 106 ? -4.309 -0.472 -3.949 1.00 96.81 106 LEU A N 1
ATOM 776 C CA . LEU A 1 106 ? -4.993 -1.670 -3.477 1.00 96.81 106 LEU A CA 1
ATOM 777 C C . LEU A 1 106 ? -6.406 -1.617 -4.054 1.00 96.81 106 LEU A C 1
ATOM 779 O O . LEU A 1 106 ? -7.185 -0.745 -3.660 1.00 96.81 106 LEU A O 1
ATOM 783 N N . VAL A 1 107 ? -6.708 -2.480 -5.015 1.00 96.38 107 VAL A N 1
ATOM 784 C CA . VAL A 1 107 ? -7.944 -2.426 -5.799 1.00 96.38 107 VAL A CA 1
ATOM 785 C C . VAL A 1 107 ? -8.812 -3.629 -5.457 1.00 96.38 107 VAL A C 1
ATOM 787 O O . VAL A 1 107 ? -8.347 -4.766 -5.472 1.00 96.38 107 VAL A O 1
ATOM 790 N N . ASP A 1 108 ? -10.075 -3.368 -5.137 1.00 95.56 108 ASP A N 1
ATOM 791 C CA . ASP A 1 108 ? -11.117 -4.374 -4.944 1.00 95.56 108 ASP A CA 1
ATOM 792 C C . ASP A 1 108 ? -12.471 -3.853 -5.465 1.00 95.56 108 ASP A C 1
ATOM 794 O O . ASP A 1 108 ? -12.577 -2.754 -6.018 1.00 95.56 108 ASP A O 1
ATOM 798 N N . GLU A 1 109 ? -13.540 -4.628 -5.271 1.00 94.00 109 GLU A N 1
ATOM 799 C CA . GLU A 1 109 ? -14.897 -4.240 -5.683 1.00 94.00 109 GLU A CA 1
ATOM 800 C C . GLU A 1 109 ? -15.443 -2.987 -4.970 1.00 94.00 109 GLU A C 1
ATOM 802 O O . GLU A 1 109 ? -16.375 -2.346 -5.456 1.00 94.00 109 GLU A O 1
ATOM 807 N N . GLU A 1 110 ? -14.878 -2.621 -3.816 1.00 93.94 110 GLU A N 1
ATOM 808 C CA . GLU A 1 110 ? -15.282 -1.450 -3.038 1.00 93.94 110 GLU A CA 1
ATOM 809 C C . GLU A 1 110 ? -14.502 -0.187 -3.432 1.00 93.94 110 GLU A C 1
ATOM 811 O O . GLU A 1 110 ? -1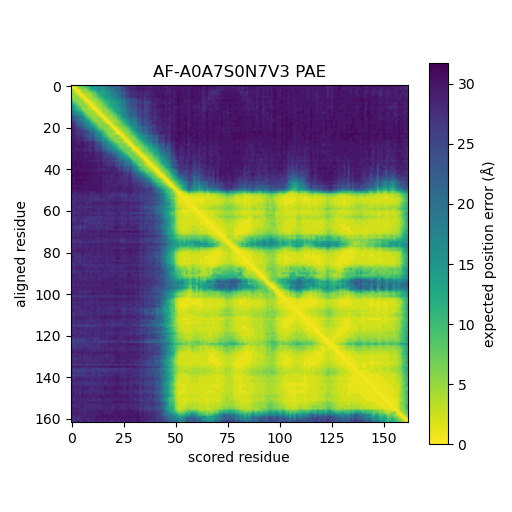4.750 0.896 -2.890 1.00 93.94 110 GLU A O 1
ATOM 816 N N . GLY A 1 111 ? -13.536 -0.307 -4.346 1.00 94.25 111 GLY A N 1
ATOM 817 C CA . GLY A 1 111 ? -12.762 0.794 -4.905 1.00 94.25 111 GLY A CA 1
ATOM 818 C C . GLY A 1 111 ? -11.257 0.639 -4.699 1.00 94.25 111 GLY A C 1
ATOM 819 O O . GLY A 1 111 ? -10.710 -0.455 -4.739 1.00 94.25 111 GLY A O 1
ATOM 820 N N . GLU A 1 112 ? -10.577 1.769 -4.502 1.00 95.31 112 GLU A N 1
ATOM 821 C CA . GLU A 1 112 ? -9.114 1.845 -4.425 1.00 95.31 112 GLU A CA 1
ATOM 822 C C . GLU A 1 112 ? -8.676 2.433 -3.074 1.00 95.31 112 GLU A C 1
ATOM 824 O O . GLU A 1 112 ? -9.160 3.491 -2.661 1.00 95.31 112 GLU A O 1
ATOM 829 N N . LEU A 1 113 ? -7.724 1.782 -2.401 1.00 97.00 113 LEU A N 1
ATOM 830 C CA . LEU A 1 113 ? -6.920 2.385 -1.334 1.00 97.00 113 LEU A CA 1
ATOM 831 C C . LEU A 1 113 ? -5.521 2.649 -1.882 1.00 97.00 113 LEU A C 1
ATOM 833 O O . LEU A 1 113 ? -4.941 1.788 -2.529 1.00 97.00 113 LEU A O 1
ATOM 837 N N . SER A 1 114 ? -4.948 3.820 -1.618 1.00 96.81 114 SER A N 1
ATOM 838 C CA . SER A 1 114 ? -3.658 4.187 -2.210 1.00 96.81 114 SER A CA 1
ATOM 839 C C . SER A 1 114 ? -2.690 4.795 -1.205 1.00 96.81 114 SER A C 1
ATOM 841 O O . SER A 1 114 ? -3.104 5.529 -0.306 1.00 96.81 114 SER A O 1
ATOM 843 N N . THR A 1 115 ? -1.394 4.579 -1.414 1.00 97.12 115 THR A N 1
ATOM 844 C CA . THR A 1 115 ? -0.317 5.321 -0.747 1.00 97.12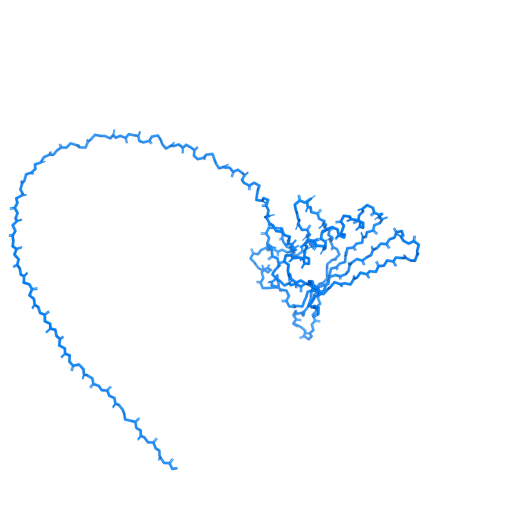 115 THR A CA 1
ATOM 845 C C . THR A 1 115 ? 0.761 5.736 -1.738 1.00 97.12 115 THR A C 1
ATOM 847 O O . THR A 1 115 ? 1.016 5.047 -2.718 1.00 97.12 115 THR A O 1
ATOM 850 N N . VAL A 1 116 ? 1.414 6.861 -1.453 1.00 96.56 116 VAL A N 1
ATOM 851 C CA . VAL A 1 116 ? 2.601 7.343 -2.177 1.00 96.56 116 VAL A CA 1
ATOM 852 C C . VAL A 1 116 ? 3.904 7.022 -1.437 1.00 96.56 116 VAL A C 1
ATOM 854 O O . VAL A 1 116 ? 4.984 7.231 -1.978 1.00 96.56 116 VAL A O 1
ATOM 857 N N . ASP A 1 117 ? 3.826 6.532 -0.192 1.00 96.38 117 ASP A N 1
ATOM 858 C CA . ASP A 1 117 ? 5.003 6.150 0.597 1.00 96.38 117 ASP A CA 1
ATOM 859 C C . ASP A 1 117 ? 5.491 4.771 0.140 1.00 96.38 117 ASP A C 1
ATOM 861 O O . ASP A 1 117 ? 5.122 3.739 0.705 1.00 96.38 117 ASP A O 1
ATOM 865 N N . VAL A 1 118 ? 6.268 4.774 -0.945 1.00 95.31 118 VAL A N 1
ATOM 866 C CA . VAL A 1 118 ? 6.847 3.593 -1.589 1.00 95.31 118 VAL A CA 1
ATOM 867 C C . VAL A 1 118 ? 8.352 3.788 -1.740 1.00 95.31 118 VAL A C 1
ATOM 869 O O . VAL A 1 118 ? 8.825 4.832 -2.185 1.00 95.31 118 VAL A O 1
ATOM 872 N N . GLN A 1 119 ? 9.125 2.776 -1.353 1.00 92.75 119 GLN A N 1
ATOM 873 C CA . GLN A 1 119 ? 10.583 2.813 -1.353 1.00 92.75 119 GLN A CA 1
ATOM 874 C C . GLN A 1 119 ? 11.162 1.548 -1.977 1.00 92.75 119 GLN A C 1
ATOM 876 O O . GLN A 1 119 ? 11.006 0.451 -1.440 1.00 92.75 119 GLN A O 1
ATOM 881 N N . ALA A 1 120 ? 11.923 1.709 -3.057 1.00 91.19 120 ALA A N 1
ATOM 882 C CA . ALA A 1 120 ? 12.769 0.645 -3.579 1.00 91.19 120 ALA A CA 1
ATOM 883 C C . ALA A 1 120 ? 14.037 0.497 -2.721 1.00 91.19 120 ALA A C 1
ATOM 885 O O . ALA A 1 120 ? 14.693 1.479 -2.356 1.00 91.19 120 ALA A O 1
ATOM 886 N N . LYS A 1 121 ? 14.399 -0.742 -2.395 1.00 91.38 121 LYS A N 1
ATOM 887 C CA . LYS A 1 121 ? 15.633 -1.102 -1.695 1.00 91.38 121 LYS A CA 1
ATOM 888 C C . LYS A 1 121 ? 16.551 -1.843 -2.657 1.00 91.38 121 LYS A C 1
ATOM 890 O O . LYS A 1 121 ? 16.115 -2.723 -3.398 1.00 91.38 121 LYS A O 1
ATOM 895 N N . PHE A 1 122 ? 17.830 -1.492 -2.596 1.00 89.06 122 PHE A N 1
ATOM 896 C CA . PHE A 1 122 ? 18.889 -2.101 -3.390 1.00 89.06 122 PHE A CA 1
ATOM 897 C C . PHE A 1 122 ? 19.886 -2.786 -2.463 1.00 89.06 122 PHE A C 1
ATOM 899 O O . PHE A 1 122 ? 20.285 -2.218 -1.443 1.00 89.06 122 PHE A O 1
ATOM 906 N N . LEU A 1 123 ? 20.322 -3.984 -2.838 1.00 89.88 123 LEU A N 1
ATOM 907 C CA . LEU A 1 123 ? 21.367 -4.727 -2.149 1.00 89.88 123 LEU A CA 1
ATOM 908 C C . LEU A 1 123 ? 22.524 -4.942 -3.127 1.00 89.88 123 LEU A C 1
ATOM 910 O O . LEU A 1 123 ? 22.353 -5.532 -4.191 1.00 89.88 123 LEU A O 1
ATOM 914 N N . ASN A 1 124 ? 23.712 -4.432 -2.790 1.00 91.62 124 ASN A N 1
ATOM 915 C CA . ASN A 1 124 ? 24.913 -4.524 -3.635 1.00 91.62 124 ASN A CA 1
ATOM 916 C C . ASN A 1 124 ? 24.709 -3.998 -5.073 1.00 91.62 124 ASN A C 1
ATOM 918 O O . ASN A 1 124 ? 25.202 -4.584 -6.035 1.00 91.62 124 ASN A O 1
ATOM 922 N N . GLY A 1 125 ? 23.954 -2.905 -5.224 1.00 87.31 125 GLY A N 1
ATOM 923 C CA . GLY A 1 125 ? 23.684 -2.281 -6.525 1.00 87.31 125 GLY A CA 1
ATOM 924 C C . GLY A 1 125 ? 22.641 -3.001 -7.388 1.00 87.31 125 GLY A C 1
ATOM 925 O O . GLY A 1 125 ? 22.402 -2.568 -8.510 1.00 87.31 125 GLY A O 1
ATOM 926 N N . LYS A 1 126 ? 22.006 -4.066 -6.883 1.00 86.81 126 LYS A N 1
ATOM 927 C CA . LYS A 1 126 ? 20.885 -4.750 -7.542 1.00 86.81 126 LYS A CA 1
ATOM 928 C C . LYS A 1 126 ? 19.566 -4.434 -6.832 1.00 86.81 126 LYS A C 1
ATOM 930 O O . LYS A 1 126 ? 19.587 -4.288 -5.606 1.00 86.81 126 LYS A O 1
ATOM 935 N N . PRO A 1 127 ? 18.442 -4.313 -7.562 1.00 88.94 127 PRO A N 1
ATOM 936 C CA . PRO A 1 127 ? 17.130 -4.190 -6.937 1.00 88.94 127 PRO A CA 1
ATOM 937 C C . PRO A 1 127 ? 16.840 -5.442 -6.096 1.00 88.94 127 PRO A C 1
ATOM 939 O O . PRO A 1 127 ? 17.140 -6.554 -6.525 1.00 88.94 127 PRO A O 1
ATOM 942 N N . ASP A 1 128 ? 16.327 -5.247 -4.882 1.00 91.25 128 ASP A N 1
ATOM 943 C CA . ASP A 1 128 ? 16.089 -6.318 -3.899 1.00 91.25 128 ASP A CA 1
ATOM 944 C C . ASP A 1 128 ? 14.606 -6.411 -3.525 1.00 91.25 128 ASP A C 1
ATOM 946 O O . ASP A 1 128 ? 13.971 -7.459 -3.629 1.00 91.25 128 ASP A O 1
ATOM 950 N N . ARG A 1 129 ? 14.008 -5.298 -3.099 1.00 93.56 129 ARG A N 1
ATOM 951 C CA . ARG A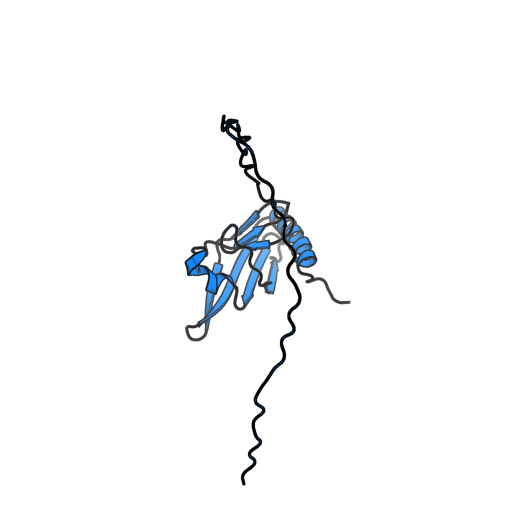 1 129 ? 12.605 -5.285 -2.668 1.00 93.56 129 ARG A CA 1
ATOM 952 C C . ARG A 1 129 ? 11.989 -3.904 -2.758 1.00 93.56 129 ARG A C 1
ATOM 954 O O . ARG A 1 129 ? 12.707 -2.904 -2.778 1.00 93.56 129 ARG A O 1
ATOM 961 N N . ILE A 1 130 ? 10.665 -3.858 -2.735 1.00 94.69 130 ILE A N 1
ATOM 962 C CA . ILE A 1 130 ? 9.899 -2.625 -2.562 1.00 94.69 130 ILE A CA 1
ATOM 963 C C . ILE A 1 130 ? 9.169 -2.688 -1.227 1.00 94.69 130 ILE A C 1
ATOM 965 O O . ILE A 1 130 ? 8.518 -3.679 -0.899 1.00 94.69 130 ILE A O 1
ATOM 969 N N . GLU A 1 131 ? 9.299 -1.620 -0.450 1.00 96.19 131 GLU A N 1
ATOM 970 C CA . GLU A 1 131 ? 8.581 -1.422 0.800 1.00 96.19 131 GLU A CA 1
ATOM 971 C C . GLU A 1 131 ? 7.568 -0.292 0.611 1.00 96.19 131 GLU A C 1
ATOM 973 O O . GLU A 1 131 ? 7.946 0.814 0.231 1.00 96.19 131 GLU A O 1
ATOM 978 N N . ALA A 1 132 ? 6.295 -0.557 0.887 1.00 97.44 132 ALA A N 1
ATOM 979 C CA . ALA A 1 132 ? 5.236 0.445 0.835 1.00 97.44 132 ALA A CA 1
ATOM 980 C C . ALA A 1 132 ? 4.555 0.574 2.196 1.00 97.44 132 ALA A C 1
ATOM 982 O O . ALA A 1 132 ? 4.346 -0.420 2.897 1.00 97.44 132 ALA A O 1
ATOM 983 N N . ARG A 1 133 ? 4.193 1.798 2.578 1.00 97.75 133 ARG A N 1
ATOM 984 C CA . ARG A 1 133 ? 3.564 2.089 3.867 1.00 97.75 133 ARG A CA 1
ATOM 985 C C . ARG A 1 133 ? 2.213 2.759 3.675 1.00 97.75 133 ARG A C 1
ATOM 987 O O . ARG A 1 133 ? 2.115 3.848 3.119 1.00 97.75 133 ARG A O 1
ATOM 994 N N . TYR A 1 134 ? 1.171 2.136 4.208 1.00 97.81 134 TYR A N 1
ATOM 995 C CA . TYR A 1 134 ? -0.182 2.676 4.235 1.00 97.81 134 TYR A CA 1
ATOM 996 C C . TYR A 1 134 ? -0.543 3.091 5.665 1.00 97.81 134 TYR A C 1
ATOM 998 O O . TYR A 1 134 ? -0.557 2.264 6.579 1.00 97.81 134 TYR A O 1
ATOM 1006 N N . VAL A 1 135 ? -0.791 4.388 5.872 1.00 96.44 135 VAL A N 1
ATOM 1007 C CA . VAL A 1 135 ? -1.118 4.962 7.186 1.00 96.44 135 VAL A CA 1
ATOM 1008 C C . VAL A 1 135 ? -2.616 5.218 7.270 1.00 96.44 135 VAL A C 1
ATOM 1010 O O . VAL A 1 135 ? -3.150 6.011 6.503 1.00 96.44 135 VAL A O 1
ATOM 1013 N N . MET A 1 136 ? -3.257 4.599 8.255 1.00 95.44 136 MET A N 1
ATOM 1014 C CA . MET A 1 136 ? -4.678 4.724 8.560 1.00 95.44 136 MET A CA 1
ATOM 1015 C C . MET A 1 136 ? -4.866 5.639 9.767 1.00 95.44 136 MET A C 1
ATOM 1017 O O . MET A 1 136 ? -4.325 5.377 10.846 1.00 95.44 136 MET A O 1
ATOM 1021 N N . LYS A 1 137 ? -5.641 6.709 9.610 1.00 93.56 137 LYS A N 1
ATOM 1022 C CA . LYS A 1 137 ? -5.854 7.747 10.634 1.00 93.56 137 LYS A CA 1
ATOM 1023 C C . LYS A 1 137 ? -7.218 7.660 11.313 1.00 93.56 137 LYS A C 1
ATOM 1025 O O . LYS A 1 137 ? -7.474 8.411 12.252 1.00 93.56 137 LYS A O 1
ATOM 1030 N N . SER A 1 138 ? -8.091 6.773 10.846 1.00 91.94 138 SER A N 1
ATOM 1031 C CA . SER A 1 138 ? -9.437 6.594 11.385 1.00 91.94 138 SER A CA 1
ATOM 1032 C C . SER A 1 138 ? -9.816 5.119 11.502 1.00 91.94 138 SER A C 1
ATOM 1034 O O . SER A 1 138 ? -9.256 4.257 10.823 1.00 91.94 138 SER A O 1
ATOM 1036 N N . THR A 1 139 ? -10.801 4.825 12.354 1.00 90.62 139 THR A N 1
ATOM 1037 C CA . THR A 1 139 ? -11.389 3.480 12.462 1.00 90.62 139 THR A CA 1
ATOM 1038 C C . THR A 1 139 ? -12.043 3.047 11.151 1.00 90.62 139 THR A C 1
ATOM 1040 O O . THR A 1 139 ? -11.936 1.888 10.778 1.00 90.62 139 THR A O 1
ATOM 1043 N N . TYR A 1 140 ? -12.650 3.983 10.415 1.00 93.00 140 TYR A N 1
ATOM 1044 C CA . TYR A 1 140 ? -13.256 3.700 9.115 1.00 93.00 140 TYR A CA 1
ATOM 1045 C C . TYR A 1 140 ? -12.222 3.221 8.086 1.00 93.00 140 TYR A C 1
ATOM 1047 O O . TYR A 1 140 ? -12.430 2.208 7.424 1.00 93.00 140 TYR A O 1
ATOM 1055 N N . GLU A 1 141 ? -11.077 3.906 7.983 1.00 94.31 141 GLU A N 1
ATOM 1056 C CA . GLU A 1 141 ? -9.974 3.477 7.109 1.00 94.31 141 GLU A CA 1
ATOM 1057 C C . GLU A 1 141 ? -9.434 2.106 7.518 1.00 94.31 141 GLU A C 1
ATOM 1059 O O . GLU A 1 141 ? -9.146 1.276 6.660 1.00 94.31 141 GLU A O 1
ATOM 1064 N N . TRP A 1 142 ? -9.347 1.848 8.824 1.00 93.06 142 TRP A N 1
ATOM 1065 C CA . TRP A 1 142 ? -8.941 0.549 9.348 1.00 93.06 142 TRP A CA 1
ATOM 1066 C C . TRP A 1 142 ? -9.910 -0.568 8.949 1.00 93.06 142 TRP A C 1
ATOM 1068 O O . TRP A 1 142 ? -9.486 -1.592 8.427 1.00 93.06 142 TRP A O 1
ATOM 1078 N N . GLU A 1 143 ? -11.211 -0.385 9.159 1.00 93.69 143 GLU A N 1
ATOM 1079 C CA . GLU A 1 143 ? -12.233 -1.369 8.778 1.00 93.69 143 GLU A CA 1
ATOM 1080 C C . GLU A 1 143 ? -12.268 -1.589 7.263 1.00 93.69 143 GLU A C 1
ATOM 1082 O O . GLU A 1 143 ? -12.365 -2.723 6.796 1.00 93.69 143 GLU A O 1
ATOM 1087 N N . ARG A 1 144 ? -12.125 -0.517 6.476 1.00 95.56 144 ARG A N 1
ATOM 1088 C CA . ARG A 1 144 ? -12.025 -0.602 5.016 1.00 95.56 144 ARG A CA 1
ATOM 1089 C C . ARG A 1 144 ? -10.787 -1.382 4.567 1.00 95.56 144 ARG A C 1
ATOM 1091 O O . ARG A 1 144 ? -10.897 -2.189 3.646 1.00 95.56 144 ARG A O 1
ATOM 1098 N N . PHE A 1 145 ? -9.649 -1.165 5.221 1.00 96.19 145 PHE A N 1
ATOM 1099 C CA . PHE A 1 145 ? -8.411 -1.897 4.971 1.00 96.19 145 PHE A CA 1
ATOM 1100 C C . PHE A 1 145 ? -8.530 -3.380 5.336 1.00 96.19 145 PHE A C 1
ATOM 1102 O O . PHE A 1 145 ? -8.101 -4.236 4.569 1.00 96.19 145 PHE A O 1
ATOM 1109 N N . MET A 1 146 ? -9.136 -3.700 6.482 1.00 94.88 146 MET A N 1
ATOM 1110 C CA . MET A 1 146 ? -9.324 -5.092 6.900 1.00 94.88 146 MET A CA 1
ATOM 1111 C C . MET A 1 146 ? -10.213 -5.862 5.919 1.00 94.88 146 MET A C 1
ATOM 1113 O O . MET A 1 146 ? -9.865 -6.984 5.571 1.00 94.88 146 MET A O 1
ATOM 1117 N N . ARG A 1 147 ? -11.290 -5.245 5.409 1.00 95.50 147 ARG A N 1
ATOM 1118 C CA . ARG A 1 147 ? -12.148 -5.856 4.377 1.00 95.50 147 ARG A CA 1
ATOM 1119 C C . ARG A 1 147 ? -11.407 -6.114 3.065 1.00 95.50 147 ARG A C 1
ATOM 1121 O O . ARG A 1 147 ? -11.601 -7.161 2.462 1.00 95.50 147 ARG A O 1
ATOM 1128 N N . TYR A 1 148 ? -10.529 -5.195 2.655 1.00 96.38 148 TYR A N 1
ATOM 1129 C CA . TYR A 1 148 ? -9.638 -5.430 1.516 1.00 96.38 148 TYR A CA 1
ATOM 1130 C C . TYR A 1 148 ? -8.718 -6.633 1.775 1.00 96.38 148 TYR A C 1
ATOM 1132 O O . TYR A 1 148 ? -8.635 -7.539 0.954 1.00 96.38 148 TYR A O 1
ATOM 1140 N N . MET A 1 149 ? -8.043 -6.662 2.930 1.00 94.62 149 MET A N 1
ATOM 1141 C CA . MET A 1 149 ? -7.077 -7.716 3.260 1.00 94.62 149 MET A CA 1
ATOM 1142 C C . MET A 1 149 ? -7.714 -9.098 3.411 1.00 94.62 149 MET A C 1
ATOM 1144 O O . MET A 1 149 ? -7.060 -10.087 3.099 1.00 94.62 149 MET A O 1
ATOM 1148 N N . GLU A 1 150 ? -8.953 -9.170 3.893 1.00 92.94 150 GLU A N 1
ATOM 1149 C CA . GLU A 1 150 ? -9.718 -10.415 3.993 1.00 92.94 150 GLU A CA 1
ATOM 1150 C C . GLU A 1 150 ? -9.958 -11.016 2.604 1.00 92.94 150 GLU A C 1
ATOM 1152 O O . GLU A 1 150 ? -9.515 -12.132 2.342 1.00 92.94 150 GLU A O 1
ATOM 1157 N N . ARG A 1 151 ? -10.511 -10.227 1.675 1.00 94.19 151 ARG A N 1
ATOM 1158 C CA . ARG A 1 151 ? -10.710 -10.642 0.276 1.00 94.19 151 ARG A CA 1
ATOM 1159 C C . ARG A 1 151 ? -9.388 -10.969 -0.421 1.00 94.19 151 ARG A C 1
ATOM 1161 O O . ARG A 1 151 ? -9.272 -11.992 -1.082 1.00 94.19 151 ARG A O 1
ATOM 1168 N N . TYR A 1 152 ? -8.360 -10.146 -0.207 1.00 93.12 152 TYR A N 1
ATOM 1169 C CA . TYR A 1 152 ? -7.032 -10.380 -0.774 1.00 93.12 152 TYR A CA 1
ATOM 1170 C C . TYR A 1 152 ? -6.396 -11.678 -0.288 1.00 93.12 152 TYR A C 1
ATOM 1172 O O . TYR A 1 152 ? -5.780 -12.400 -1.072 1.00 93.12 152 TYR A O 1
ATOM 1180 N N . ALA A 1 153 ? -6.553 -12.009 0.993 1.00 90.12 153 ALA A N 1
ATOM 1181 C CA . ALA A 1 153 ? -6.059 -13.266 1.532 1.00 90.12 153 ALA A CA 1
ATOM 1182 C C . ALA A 1 153 ? -6.825 -14.479 0.983 1.00 90.12 153 ALA A C 1
ATOM 1184 O O . ALA A 1 153 ? -6.197 -15.513 0.750 1.00 90.12 153 ALA A O 1
ATOM 1185 N N . GLU A 1 154 ? -8.137 -14.360 0.763 1.00 89.62 154 GLU A N 1
ATOM 1186 C CA . GLU A 1 154 ? -8.956 -15.401 0.129 1.00 89.62 154 GLU A CA 1
ATOM 1187 C C . GLU A 1 154 ? -8.529 -15.646 -1.324 1.00 89.62 154 GLU A C 1
ATOM 1189 O O . GLU A 1 154 ? -8.203 -16.783 -1.673 1.00 89.62 154 GLU A O 1
ATOM 1194 N N . ASP A 1 155 ? -8.425 -14.587 -2.131 1.00 88.25 155 ASP A N 1
ATOM 1195 C CA . ASP A 1 155 ? -8.046 -14.665 -3.550 1.00 88.25 155 ASP A CA 1
ATOM 1196 C C . ASP A 1 155 ? -6.633 -15.239 -3.749 1.00 88.25 155 ASP A C 1
ATOM 1198 O O . ASP A 1 155 ? -6.377 -15.979 -4.699 1.00 88.25 155 ASP A O 1
ATOM 1202 N N . ASN A 1 156 ? -5.709 -14.931 -2.831 1.00 86.25 156 ASN A N 1
ATOM 1203 C CA . ASN A 1 156 ? -4.308 -15.359 -2.909 1.00 86.25 156 ASN A CA 1
ATOM 1204 C C . ASN A 1 156 ? -3.999 -16.610 -2.069 1.00 86.25 156 ASN A C 1
ATOM 1206 O O . ASN A 1 156 ? -2.836 -17.002 -1.947 1.00 86.25 156 ASN A O 1
ATOM 1210 N N . GLY A 1 157 ? -5.012 -17.244 -1.468 1.00 81.56 157 GLY A N 1
ATOM 1211 C CA . GLY A 1 157 ? -4.842 -18.473 -0.688 1.00 81.56 157 GLY A CA 1
ATOM 1212 C C . GLY A 1 157 ? -3.928 -18.324 0.536 1.00 81.56 157 GLY A C 1
ATOM 1213 O O . GLY A 1 157 ? -3.288 -19.291 0.946 1.00 81.56 157 GLY A O 1
ATOM 1214 N N . LEU A 1 158 ? -3.859 -17.128 1.127 1.00 77.44 158 LEU A N 1
ATOM 1215 C CA . LEU A 1 158 ? -3.040 -16.814 2.309 1.00 77.44 158 LEU A CA 1
ATOM 1216 C C . LEU A 1 158 ? -3.712 -17.205 3.635 1.00 77.44 158 LEU A C 1
ATOM 1218 O O . LEU A 1 158 ? -3.200 -16.895 4.712 1.00 77.44 158 LEU A O 1
ATOM 1222 N N . GLY A 1 159 ? -4.861 -17.879 3.563 1.00 61.53 159 GLY A N 1
ATOM 1223 C CA . GLY A 1 159 ? -5.538 -18.456 4.717 1.00 61.53 159 GLY A CA 1
ATOM 1224 C C . GLY A 1 159 ? -4.703 -19.541 5.403 1.00 61.53 159 GLY A C 1
ATOM 1225 O O . GLY A 1 159 ? -3.848 -20.190 4.801 1.00 61.53 159 GLY A O 1
ATOM 1226 N N . PHE A 1 160 ? -4.953 -19.749 6.695 1.00 48.88 160 PHE A N 1
ATOM 1227 C CA . PHE A 1 160 ? -4.263 -20.771 7.478 1.00 48.88 160 PHE A CA 1
ATOM 1228 C C . PHE A 1 160 ? -4.501 -22.168 6.882 1.00 48.88 160 PHE A C 1
ATOM 1230 O O . PHE A 1 160 ? -5.635 -22.649 6.852 1.00 48.88 160 PHE A O 1
ATOM 1237 N N . GLN A 1 161 ? -3.426 -22.850 6.469 1.00 45.78 161 GLN A N 1
ATOM 1238 C CA . GLN A 1 161 ? -3.432 -24.312 6.437 1.00 45.78 161 GLN A CA 1
ATOM 1239 C C . GLN A 1 161 ? -3.587 -24.776 7.888 1.00 45.78 161 GLN A C 1
ATOM 1241 O O . GLN A 1 161 ? -2.783 -24.406 8.745 1.00 45.78 161 GLN A O 1
ATOM 1246 N N . SER A 1 162 ? -4.686 -25.473 8.162 1.00 40.78 162 SER A N 1
ATOM 1247 C CA . SER A 1 162 ? -5.018 -26.008 9.488 1.00 40.78 162 SER A CA 1
ATOM 1248 C C . SER A 1 162 ? -4.117 -27.176 9.866 1.00 40.78 162 SER A C 1
ATOM 1250 O O . SER A 1 162 ? -3.658 -27.890 8.946 1.00 40.78 162 SER A O 1
#

Radius of gyration: 30.72 Å; Cα contacts (8 Å, |Δi|>4): 200; chains: 1; bounding box: 64×53×89 Å

pLDDT: mean 75.3, std 21.64, range [36.53, 97.81]

Mean predicted aligned error: 15.94 Å

Foldseek 3Di:
DDDDDDDDDDDDDDDDDDDDDDDDDDDDDDDDDDPDPPPPPPPPPPPCQPQAKFKDQFPPDGKPFAWDWDKDADPVRQKIKIKTKGFPIPVVVCCVPRHDRQWMWIQHNVGIDIDRQKDFDDDPNHTTIIMHMDMDRHPVSVVVVVVSVVRNCVRVVVDDPD

InterPro domains:
  IPR005610 Photosystem II Psb28, class 1 [MF_01370] (52-161)
  IPR005610 Photosystem II Psb28, class 1 [PF03912] (55-160)
  IPR005610 Photosystem II Psb28, class 1 [PTHR34963] (38-161)
  IPR005610 Photosystem II Psb28, class 1 [TIGR03047] (56-161)
  IPR038676 Photosystem II Psb28, class 1 superfamily [G3DSA:2.40.30.220] (53-162)